Protein AF-A0A0C2FTX2-F1 (afdb_monomer_lite)

Organism: NCBI:txid51022

Foldseek 3Di:
DDDDDDDDDDDDPVVDDDDDPDDDPCPPPQNDDPDPDDDRDPNDPVNVQVVCCVPPNDRHDDDPDPPDDPPPQDDDNDHDDQDPDPVSVVVVCVVCVVCVVVVVPPPVVVVCVVCPVVCVVDPDPDVVVCVPPPDDDDDPPPPPDPPPPPPCVVVDDPVPDDDDD

Radius of gyration: 43.97 Å; chains: 1; bounding box: 115×65×105 Å

pLDDT: mean 72.41, std 11.54, range [50.03, 93.88]

Secondary structure (DSSP, 8-state):
----PPP-PPPPGGGS--------GGGSTTT---SSSS------HHHHHHHHHHHH--SS--PPPPPPPP-SS--TT------SSHHHHHHHHHHHHHHHHHHH---HHHHHHHHHHHHHHS--SHHHHHHHHPPPP-PPP--SS------TTSSS-GGGSPPP-

Structure (mmCIF, N/CA/C/O backbone):
data_AF-A0A0C2FTX2-F1
#
_entry.id   AF-A0A0C2FTX2-F1
#
loop_
_atom_site.group_PDB
_atom_site.id
_atom_site.type_symbol
_atom_site.label_atom_id
_atom_site.label_alt_id
_atom_site.label_comp_id
_atom_site.label_asym_id
_atom_site.label_entity_id
_atom_site.label_seq_id
_atom_site.pdbx_PDB_ins_code
_atom_site.Cartn_x
_atom_site.Cartn_y
_atom_site.Cartn_z
_atom_site.occupancy
_atom_site.B_iso_or_equiv
_atom_site.auth_seq_id
_atom_site.auth_comp_id
_atom_site.auth_asym_id
_atom_site.auth_atom_id
_atom_site.pdbx_PDB_model_num
ATOM 1 N N . MET A 1 1 ? 68.745 0.754 -70.224 1.00 50.03 1 MET A N 1
ATOM 2 C CA . MET A 1 1 ? 68.819 1.882 -69.270 1.00 50.03 1 MET A CA 1
ATOM 3 C C . MET A 1 1 ? 67.487 1.997 -68.537 1.00 50.03 1 MET A C 1
ATOM 5 O O . MET A 1 1 ? 66.600 2.694 -69.005 1.00 50.03 1 MET A O 1
ATOM 9 N N . THR A 1 2 ? 67.292 1.249 -67.450 1.00 55.41 2 THR A N 1
ATOM 10 C CA . THR A 1 2 ? 66.038 1.258 -66.674 1.00 55.41 2 THR A CA 1
ATOM 11 C C . THR A 1 2 ? 66.170 2.227 -65.504 1.00 55.41 2 THR A C 1
ATOM 13 O O . THR A 1 2 ? 67.017 2.043 -64.632 1.00 55.41 2 THR A O 1
ATOM 16 N N . CYS A 1 3 ? 65.364 3.284 -65.504 1.00 68.69 3 CYS A N 1
ATOM 17 C CA . CYS A 1 3 ? 65.342 4.303 -64.461 1.00 68.69 3 CYS A CA 1
ATOM 18 C C . CYS A 1 3 ? 64.741 3.742 -63.160 1.00 68.69 3 CYS A C 1
ATOM 20 O O . CYS A 1 3 ? 63.603 3.284 -63.124 1.00 68.69 3 CYS A O 1
ATOM 22 N N . ILE A 1 4 ? 65.521 3.787 -62.076 1.00 68.31 4 ILE A N 1
ATOM 23 C CA . ILE A 1 4 ? 65.073 3.436 -60.725 1.00 68.31 4 ILE A CA 1
ATOM 24 C C . ILE A 1 4 ? 64.258 4.614 -60.176 1.00 68.31 4 ILE A C 1
ATOM 26 O O . ILE A 1 4 ? 64.811 5.667 -59.858 1.00 68.31 4 ILE A O 1
ATOM 30 N N . SER A 1 5 ? 62.940 4.454 -60.054 1.00 75.94 5 SER A N 1
ATOM 31 C CA . SER A 1 5 ? 62.081 5.419 -59.359 1.00 75.94 5 SER A CA 1
ATOM 32 C C . SER A 1 5 ? 62.173 5.215 -57.845 1.00 75.94 5 SER A C 1
ATOM 34 O O . SER A 1 5 ? 61.957 4.106 -57.353 1.00 75.94 5 SER A O 1
ATOM 36 N N . LYS A 1 6 ? 62.467 6.278 -57.085 1.00 74.38 6 LYS A N 1
ATOM 37 C CA . LYS A 1 6 ? 62.471 6.226 -55.613 1.00 74.38 6 LYS A CA 1
ATOM 38 C C . LYS A 1 6 ? 61.053 5.930 -55.094 1.00 74.38 6 LYS A C 1
ATOM 40 O O . LYS A 1 6 ? 60.109 6.564 -55.566 1.00 74.38 6 LYS A O 1
ATOM 45 N N . PRO A 1 7 ? 60.879 5.022 -54.117 1.00 75.38 7 PRO A N 1
ATOM 46 C CA . PRO A 1 7 ? 59.563 4.751 -53.555 1.00 75.38 7 PRO A CA 1
ATOM 47 C C . PRO A 1 7 ? 59.071 5.969 -52.769 1.00 75.38 7 PRO A C 1
ATOM 49 O O . PRO A 1 7 ? 59.774 6.491 -51.900 1.00 75.38 7 PRO A O 1
ATOM 52 N N . ILE A 1 8 ? 57.851 6.413 -53.070 1.00 75.25 8 ILE A N 1
ATOM 53 C CA . ILE A 1 8 ? 57.178 7.489 -52.340 1.00 75.25 8 ILE A CA 1
ATOM 54 C C . ILE A 1 8 ? 56.926 6.992 -50.915 1.00 75.25 8 ILE A C 1
ATOM 56 O O . ILE A 1 8 ? 56.175 6.039 -50.694 1.00 75.25 8 ILE A O 1
ATOM 60 N N . ARG A 1 9 ? 57.585 7.610 -49.933 1.00 72.38 9 ARG A N 1
ATOM 61 C CA . ARG A 1 9 ? 57.367 7.297 -48.518 1.00 72.38 9 ARG A CA 1
ATOM 62 C C . ARG A 1 9 ? 56.062 7.942 -48.056 1.00 72.38 9 ARG A C 1
ATOM 64 O O . ARG A 1 9 ? 55.776 9.085 -48.396 1.00 72.38 9 ARG A O 1
ATOM 71 N N . ARG A 1 10 ? 55.264 7.206 -47.276 1.00 72.38 10 ARG A N 1
ATOM 72 C CA . ARG A 1 10 ? 54.069 7.755 -46.621 1.00 72.38 10 ARG A CA 1
ATOM 73 C C . ARG A 1 10 ? 54.495 8.747 -45.543 1.00 72.38 10 ARG A C 1
ATOM 75 O O . ARG A 1 10 ? 55.264 8.377 -44.659 1.00 72.38 10 ARG A O 1
ATOM 82 N N . ASN A 1 11 ? 53.952 9.959 -45.602 1.00 70.81 11 ASN A N 1
ATOM 83 C CA . ASN A 1 11 ? 54.17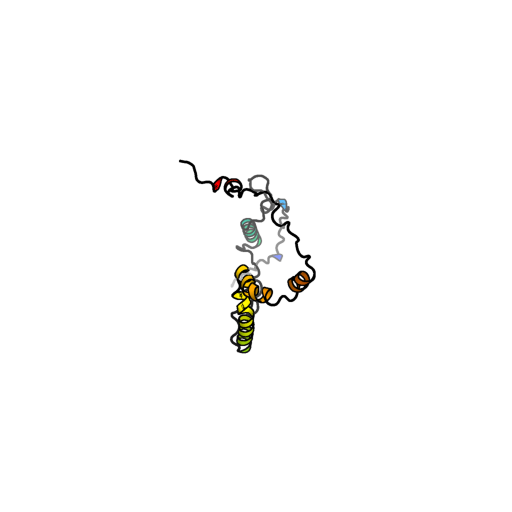2 10.995 -44.597 1.00 70.81 11 ASN A CA 1
ATOM 84 C C . ASN A 1 11 ? 53.714 10.495 -43.220 1.00 70.81 11 ASN A C 1
ATOM 86 O O . ASN A 1 11 ? 52.535 10.185 -43.031 1.00 70.81 11 ASN A O 1
ATOM 90 N N . ARG A 1 12 ? 54.642 10.398 -42.262 1.00 74.69 12 ARG A N 1
ATOM 91 C CA . ARG A 1 12 ? 54.330 10.045 -40.873 1.00 74.69 12 ARG A CA 1
ATOM 92 C C . ARG A 1 12 ? 53.976 11.315 -40.111 1.00 74.69 12 ARG A C 1
ATOM 94 O O . ARG A 1 12 ? 54.712 12.293 -40.154 1.00 74.69 12 ARG A O 1
ATOM 101 N N . ALA A 1 13 ? 52.850 11.299 -39.402 1.00 66.25 13 ALA A N 1
ATOM 102 C CA . ALA A 1 13 ? 52.339 12.476 -38.697 1.00 66.25 13 ALA A CA 1
ATOM 103 C C . ALA A 1 13 ? 53.315 13.039 -37.644 1.00 66.25 13 ALA A C 1
ATOM 105 O O . ALA A 1 13 ? 53.269 14.229 -37.365 1.00 66.25 13 ALA A O 1
ATOM 106 N N . SER A 1 14 ? 54.211 12.206 -37.107 1.00 70.06 14 SER A N 1
ATOM 107 C CA . SER A 1 14 ? 55.229 12.582 -36.119 1.00 70.06 14 SER A CA 1
ATOM 108 C C . SER A 1 14 ? 56.467 13.270 -36.704 1.00 70.06 14 SER A C 1
ATOM 110 O O . SER A 1 14 ? 57.273 13.793 -35.946 1.00 70.06 14 SER A O 1
ATOM 112 N N . GLU A 1 15 ? 56.670 13.221 -38.024 1.00 74.56 15 GLU A N 1
ATOM 113 C CA . GLU A 1 15 ? 57.864 13.785 -38.680 1.00 74.56 15 GLU A CA 1
ATOM 114 C C . GLU A 1 15 ? 57.708 15.279 -39.009 1.00 74.56 15 GLU A C 1
ATOM 116 O O . GLU A 1 15 ? 58.686 15.939 -39.349 1.00 74.56 15 GLU A O 1
ATOM 121 N N . PHE A 1 16 ? 56.498 15.830 -38.881 1.00 72.06 16 PHE A N 1
ATOM 122 C CA . PHE A 1 16 ? 56.223 17.246 -39.104 1.00 72.06 16 PHE A CA 1
ATOM 123 C C . PHE A 1 16 ? 55.966 17.937 -37.767 1.00 72.06 16 PHE A C 1
ATOM 125 O O . PHE A 1 16 ? 55.012 17.596 -37.068 1.00 72.06 16 PHE A O 1
ATOM 132 N N . VAL A 1 17 ? 56.784 18.937 -37.433 1.00 72.00 17 VAL A N 1
ATOM 133 C CA . VAL A 1 17 ? 56.488 19.860 -36.332 1.00 72.00 17 VAL A CA 1
ATOM 134 C C . VAL A 1 17 ? 55.305 20.715 -36.775 1.00 72.00 17 VAL A C 1
ATOM 136 O O . VAL A 1 17 ? 55.429 21.544 -37.674 1.00 72.00 17 VAL A O 1
ATOM 139 N N . ARG A 1 18 ? 54.131 20.454 -36.201 1.00 68.81 18 ARG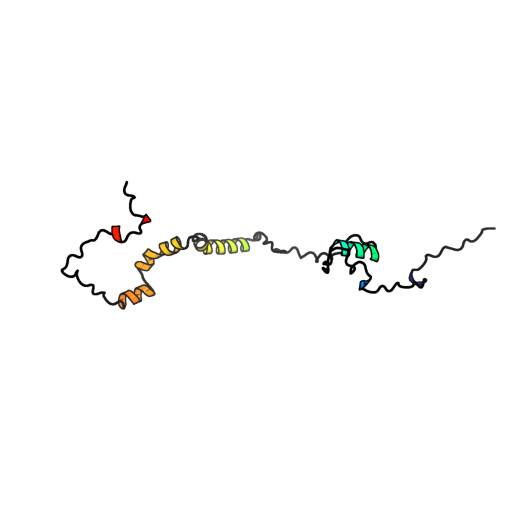 A N 1
ATOM 140 C CA . ARG A 1 18 ? 52.961 21.317 -36.362 1.00 68.81 18 ARG A CA 1
ATOM 141 C C . ARG A 1 18 ? 52.998 22.346 -35.246 1.00 68.81 18 ARG A C 1
ATOM 143 O O . ARG A 1 18 ? 53.147 21.970 -34.088 1.00 68.81 18 ARG A O 1
ATOM 150 N N . GLU A 1 19 ? 52.838 23.619 -35.583 1.00 74.50 19 GLU A N 1
ATOM 151 C CA . GLU A 1 19 ? 52.472 24.607 -34.573 1.00 74.50 19 GLU A CA 1
ATOM 152 C C . GLU A 1 19 ? 51.070 24.251 -34.076 1.00 74.50 19 GLU A C 1
ATOM 154 O O . GLU A 1 19 ? 50.086 24.308 -34.819 1.00 74.50 19 GLU A O 1
ATOM 159 N N . GLU A 1 20 ? 50.986 23.793 -32.829 1.00 69.94 20 GLU A N 1
ATOM 160 C CA . GLU A 1 20 ? 49.704 23.604 -32.172 1.00 69.94 20 GLU A CA 1
ATOM 161 C C . GLU A 1 20 ? 49.116 24.990 -31.923 1.00 69.94 20 GLU A C 1
ATOM 163 O O . GLU A 1 20 ? 49.660 25.795 -31.169 1.00 69.94 20 GLU A O 1
ATOM 168 N N . MET A 1 21 ? 48.010 25.300 -32.595 1.00 71.94 21 MET A N 1
ATOM 169 C CA . MET A 1 21 ? 47.273 26.526 -32.330 1.00 71.94 21 MET A CA 1
ATOM 170 C C . MET A 1 21 ? 46.630 26.410 -30.943 1.00 71.94 21 MET A C 1
ATOM 172 O O . MET A 1 21 ? 45.566 25.811 -30.785 1.00 71.94 21 MET A O 1
ATOM 176 N N . ILE A 1 22 ? 47.291 26.967 -29.928 1.00 70.50 22 ILE A N 1
ATOM 177 C CA . ILE A 1 22 ? 46.780 27.010 -28.557 1.00 70.50 22 ILE A CA 1
ATOM 178 C C . ILE A 1 22 ? 45.758 28.148 -28.472 1.00 70.50 22 ILE A C 1
ATOM 180 O O . ILE A 1 22 ? 46.096 29.305 -28.230 1.00 70.50 22 ILE A O 1
ATOM 184 N N . LEU A 1 23 ? 44.490 27.822 -28.716 1.00 72.75 23 LEU A N 1
ATOM 185 C CA . LEU A 1 23 ? 43.379 28.753 -28.526 1.00 72.75 23 LEU A CA 1
ATOM 186 C C . LEU A 1 23 ? 43.044 28.870 -27.035 1.00 72.75 23 LEU A C 1
ATOM 188 O O . LEU A 1 23 ? 43.000 27.866 -26.321 1.00 72.75 23 LEU A O 1
ATOM 192 N N . SER A 1 24 ? 42.766 30.090 -26.561 1.00 74.25 24 SER A N 1
ATOM 193 C CA . SER A 1 24 ? 42.274 30.273 -25.194 1.00 74.25 24 SER A CA 1
ATOM 194 C C . SER A 1 24 ? 40.900 29.599 -25.056 1.00 74.25 24 SER A C 1
ATOM 196 O O . SER A 1 24 ? 40.111 29.639 -26.008 1.00 74.25 24 SER A O 1
ATOM 198 N N . PRO A 1 25 ? 40.563 29.001 -23.899 1.00 67.31 25 PRO A N 1
ATOM 199 C CA . PRO A 1 25 ? 39.320 28.244 -23.746 1.00 67.31 25 PRO A CA 1
ATOM 200 C C . PRO A 1 25 ? 38.078 29.043 -24.163 1.00 67.31 25 PRO A C 1
ATOM 202 O O . PRO A 1 25 ? 37.211 28.514 -24.848 1.00 67.31 25 PRO A O 1
ATOM 205 N N . LEU A 1 26 ? 38.043 30.342 -23.848 1.00 62.78 26 LEU A N 1
ATOM 206 C CA . LEU A 1 26 ? 36.931 31.244 -24.160 1.00 62.78 26 LEU A CA 1
ATOM 207 C C . LEU A 1 26 ? 36.814 31.603 -25.656 1.00 62.78 26 LEU A C 1
ATOM 209 O O . LEU A 1 26 ? 35.759 32.039 -26.107 1.00 62.78 26 LEU A O 1
ATOM 213 N N . THR A 1 27 ? 37.880 31.425 -26.444 1.00 67.56 27 THR A N 1
ATOM 214 C CA . THR A 1 27 ? 37.845 31.672 -27.899 1.00 67.56 27 THR A CA 1
ATOM 215 C C . THR A 1 27 ? 37.287 30.501 -28.698 1.00 67.56 27 THR A C 1
ATOM 217 O O . THR A 1 27 ? 36.984 30.659 -29.880 1.00 67.56 27 THR A O 1
ATOM 220 N N . LEU A 1 28 ? 37.089 29.337 -28.073 1.00 71.06 28 LEU A N 1
ATOM 221 C CA . LEU A 1 28 ? 36.422 28.219 -28.725 1.00 71.06 28 LEU A CA 1
ATOM 222 C C . LEU A 1 28 ? 34.932 28.542 -28.888 1.00 71.06 28 LEU A C 1
ATOM 224 O O . LEU A 1 28 ? 34.254 28.905 -27.931 1.00 71.06 28 LEU A O 1
ATOM 228 N N . GLU A 1 29 ? 34.383 28.311 -30.081 1.00 66.25 29 GLU A N 1
ATOM 229 C CA . GLU A 1 29 ? 32.959 28.537 -30.397 1.00 66.25 29 GLU A CA 1
ATOM 230 C C . GLU A 1 29 ? 31.974 27.778 -29.480 1.00 66.25 29 GLU A C 1
ATOM 232 O O . GLU A 1 29 ? 30.771 28.041 -29.496 1.00 66.25 29 GLU A O 1
ATOM 237 N N . MET A 1 30 ? 32.461 26.805 -28.699 1.00 58.97 30 MET A N 1
ATOM 238 C CA . MET A 1 30 ? 31.677 26.132 -27.660 1.00 58.97 30 MET A CA 1
ATOM 239 C C . MET A 1 30 ? 31.285 27.080 -26.520 1.00 58.97 30 MET A C 1
ATOM 241 O O . MET A 1 30 ? 30.207 26.910 -25.955 1.00 58.97 30 MET A O 1
ATOM 245 N N . PHE A 1 31 ? 32.134 28.071 -26.231 1.00 61.97 31 PHE A N 1
ATOM 246 C CA . PHE A 1 31 ? 31.988 29.042 -25.143 1.00 61.97 31 PHE A CA 1
ATOM 247 C C . PHE A 1 31 ? 31.642 30.451 -25.642 1.00 61.97 31 PHE A C 1
ATOM 249 O O . PHE A 1 31 ? 31.369 31.335 -24.837 1.00 61.97 31 PHE A O 1
ATOM 256 N N . GLN A 1 32 ? 31.607 30.670 -26.962 1.00 67.38 32 GLN A N 1
ATOM 257 C CA . GLN A 1 32 ? 31.177 31.947 -27.524 1.00 67.38 32 GLN A CA 1
ATOM 258 C C . GLN A 1 32 ? 29.639 32.084 -27.486 1.00 67.38 32 GLN A C 1
ATOM 260 O O . GLN A 1 32 ? 28.923 31.193 -27.976 1.00 67.38 32 GLN A O 1
ATOM 265 N N . PRO A 1 33 ? 29.104 33.196 -26.949 1.00 62.66 33 PRO A N 1
ATOM 266 C CA . PRO A 1 33 ? 27.682 33.506 -27.011 1.00 62.66 33 PRO A CA 1
ATOM 267 C C . PRO A 1 33 ? 27.309 33.937 -28.436 1.00 62.66 33 PRO A C 1
ATOM 269 O O . PRO A 1 33 ? 27.896 34.859 -28.999 1.00 62.66 33 PRO A O 1
ATOM 272 N N . ARG A 1 34 ? 26.324 33.272 -29.053 1.00 57.84 34 ARG A N 1
ATOM 273 C CA . ARG A 1 34 ? 25.750 33.741 -30.322 1.00 57.84 34 ARG A CA 1
ATOM 274 C C . ARG A 1 34 ? 24.566 34.642 -30.028 1.00 57.84 34 ARG A C 1
ATOM 276 O O . ARG A 1 34 ? 23.487 34.105 -29.820 1.00 57.84 34 ARG A O 1
ATOM 283 N N . GLY A 1 35 ? 24.791 35.955 -30.049 1.00 57.06 35 GLY A N 1
ATOM 284 C CA . GLY A 1 35 ? 23.827 37.005 -30.424 1.00 57.06 35 GLY A CA 1
ATOM 285 C C . GLY A 1 35 ? 22.459 37.088 -29.730 1.00 57.06 35 GLY A C 1
ATOM 286 O O . GLY A 1 35 ? 21.733 38.030 -30.006 1.00 57.06 35 GLY A O 1
ATOM 287 N N . GLU A 1 36 ? 22.099 36.159 -28.851 1.00 58.97 36 GLU A N 1
ATOM 288 C CA . GLU A 1 36 ? 20.872 36.157 -28.062 1.00 58.97 36 GLU A CA 1
ATOM 289 C C . GLU A 1 36 ? 21.279 36.285 -26.598 1.00 58.97 36 GLU A C 1
ATOM 291 O O . GLU A 1 36 ? 21.880 35.375 -26.028 1.00 58.97 36 GLU A O 1
ATOM 296 N N . GLU A 1 37 ? 21.038 37.493 -26.098 1.00 52.84 37 GLU A N 1
ATOM 297 C CA . GLU A 1 37 ? 21.041 37.980 -24.719 1.00 52.84 37 GLU A CA 1
ATOM 298 C C . GLU A 1 37 ? 21.530 36.998 -23.642 1.00 52.84 37 GLU A C 1
ATOM 300 O O . GLU A 1 37 ? 20.797 36.146 -23.159 1.00 52.84 37 GLU A O 1
ATOM 305 N N . GLY A 1 38 ? 22.783 37.193 -23.219 1.00 53.56 38 GLY A N 1
ATOM 306 C CA . GLY A 1 38 ? 23.185 37.127 -21.807 1.00 53.56 38 GLY A CA 1
ATOM 307 C C . GLY A 1 38 ? 23.205 35.783 -21.076 1.00 53.56 38 GLY A C 1
ATOM 308 O O . GLY A 1 38 ? 23.806 35.724 -20.009 1.00 53.56 38 GLY A O 1
ATOM 309 N N . GLU A 1 39 ? 22.624 34.711 -21.605 1.00 53.28 39 GLU A N 1
ATOM 310 C CA . GLU A 1 39 ? 22.565 33.431 -20.895 1.00 53.28 39 GLU A CA 1
ATOM 311 C C . GLU A 1 39 ? 23.661 32.471 -21.376 1.00 53.28 39 GLU A C 1
ATOM 313 O O . GLU A 1 39 ? 23.831 32.224 -22.578 1.00 53.28 39 GLU A O 1
ATOM 318 N N . GLU A 1 40 ? 24.417 31.901 -20.429 1.00 53.78 40 GLU A N 1
ATOM 319 C CA . GLU A 1 40 ? 25.323 30.776 -20.669 1.00 53.78 40 GLU A CA 1
ATOM 320 C C . GLU A 1 40 ? 24.502 29.582 -21.171 1.00 53.78 40 GLU A C 1
ATOM 322 O O . GLU A 1 40 ? 24.037 28.742 -20.406 1.00 53.78 40 GLU A O 1
ATOM 327 N N . LYS A 1 41 ? 24.260 29.521 -22.486 1.00 60.09 41 LYS A N 1
ATOM 328 C CA . LYS A 1 41 ? 23.446 28.450 -23.059 1.00 60.09 41 LYS A CA 1
ATOM 329 C C . LYS A 1 41 ? 24.104 27.111 -22.759 1.00 60.09 41 LYS A C 1
ATOM 331 O O . LYS A 1 41 ? 25.287 26.918 -23.050 1.00 60.09 41 LYS A O 1
ATOM 336 N N . GLU A 1 42 ? 23.311 26.193 -22.225 1.00 58.97 42 GLU A N 1
ATOM 337 C CA . GLU A 1 42 ? 23.699 24.829 -21.892 1.00 58.97 42 GLU A CA 1
ATOM 338 C C . GLU A 1 42 ? 24.433 24.137 -23.057 1.00 58.97 42 GLU A C 1
ATOM 340 O O . GLU A 1 42 ? 24.335 24.517 -24.235 1.00 58.97 42 GLU A O 1
ATOM 345 N N . VAL A 1 43 ? 25.194 23.087 -22.746 1.00 62.88 43 VAL A N 1
ATOM 346 C CA . VAL A 1 43 ? 25.886 22.264 -23.746 1.00 62.88 43 VAL A CA 1
ATOM 347 C C . VAL A 1 43 ? 24.847 21.502 -24.580 1.00 62.88 43 VAL A C 1
ATOM 349 O O . VAL A 1 43 ? 24.512 20.350 -24.321 1.00 62.88 43 VAL A O 1
ATOM 352 N N . THR A 1 44 ? 24.308 22.163 -25.603 1.00 70.19 44 THR A N 1
ATOM 353 C CA . THR A 1 44 ? 23.304 21.578 -26.495 1.00 70.19 44 THR A CA 1
ATOM 354 C C . THR A 1 44 ? 23.901 20.441 -27.327 1.00 70.19 44 THR A C 1
ATOM 356 O O . THR A 1 44 ? 25.081 20.448 -27.699 1.00 70.19 44 THR A O 1
ATOM 359 N N . GLY A 1 45 ? 23.064 19.475 -27.722 1.00 72.69 45 GLY A N 1
ATOM 360 C CA . GLY A 1 45 ? 23.479 18.367 -28.595 1.00 72.69 45 GLY A CA 1
ATOM 361 C C . GLY A 1 45 ? 24.086 18.824 -29.933 1.00 72.69 45 GLY A C 1
ATOM 362 O O . GLY A 1 45 ? 24.944 18.141 -30.495 1.00 72.69 45 GLY A O 1
ATOM 363 N N . PHE A 1 46 ? 23.707 20.011 -30.422 1.00 71.44 46 PHE A N 1
ATOM 364 C CA . PHE A 1 46 ? 24.311 20.633 -31.601 1.00 71.44 46 PHE A CA 1
ATOM 365 C C . PHE A 1 46 ? 25.781 21.024 -31.374 1.00 71.44 46 PHE A C 1
ATOM 367 O O . PHE A 1 46 ? 26.624 20.722 -32.222 1.00 71.44 46 PHE A O 1
ATOM 374 N N . ARG A 1 47 ? 26.109 21.643 -30.228 1.00 72.56 47 ARG A N 1
ATOM 375 C CA . ARG A 1 47 ? 27.488 22.030 -29.875 1.00 72.56 47 ARG A CA 1
ATOM 376 C C . ARG A 1 47 ? 28.395 20.807 -29.758 1.00 72.56 47 ARG A C 1
ATOM 378 O O . ARG A 1 47 ? 29.459 20.784 -30.376 1.00 72.56 47 ARG A O 1
ATOM 385 N N . LEU A 1 48 ? 27.928 19.756 -29.079 1.00 72.50 48 LEU A N 1
ATOM 386 C CA . LEU A 1 48 ? 28.650 18.482 -28.968 1.00 72.50 48 LEU A CA 1
ATOM 387 C C . LEU A 1 48 ? 28.939 17.868 -30.344 1.00 72.50 48 LEU A C 1
ATOM 389 O O . LEU A 1 48 ? 30.055 17.429 -30.613 1.00 72.50 48 LEU A O 1
ATOM 393 N N . LYS A 1 49 ? 27.955 17.885 -31.250 1.00 74.06 49 LYS A N 1
ATOM 394 C CA . LYS A 1 49 ? 28.108 17.362 -32.613 1.00 74.06 49 LYS A CA 1
ATOM 395 C C . LYS A 1 49 ? 29.084 18.188 -33.458 1.00 74.06 49 LYS A C 1
ATOM 397 O O . LYS A 1 49 ? 29.848 17.610 -34.229 1.00 74.06 49 LYS A O 1
ATOM 402 N N . LYS A 1 50 ? 29.077 19.521 -33.327 1.00 71.75 50 LYS A N 1
ATOM 403 C CA . LYS A 1 50 ? 30.026 20.405 -34.028 1.00 71.75 50 LYS A CA 1
ATOM 404 C C . LYS A 1 50 ? 31.457 20.176 -33.534 1.00 71.75 50 LYS A C 1
ATOM 406 O O . LYS A 1 50 ? 32.358 20.043 -34.355 1.00 71.75 50 LYS A O 1
ATOM 411 N N . TYR A 1 51 ? 31.648 20.052 -32.221 1.00 74.00 51 TYR A N 1
ATOM 412 C CA . TYR A 1 51 ? 32.953 19.768 -31.625 1.00 74.00 51 TYR A CA 1
ATOM 413 C C . TYR A 1 51 ? 33.510 18.404 -32.054 1.00 74.00 51 TYR A C 1
ATOM 415 O O . TYR A 1 51 ? 34.638 18.330 -32.536 1.00 74.00 51 TYR A O 1
ATOM 423 N N . LEU A 1 52 ? 32.706 17.337 -31.978 1.00 74.75 52 LEU A N 1
ATOM 424 C CA . LEU A 1 52 ? 33.120 16.006 -32.444 1.00 74.75 52 LEU A CA 1
ATOM 425 C C . LEU A 1 52 ? 33.500 15.992 -33.928 1.00 74.75 52 LEU A C 1
ATOM 427 O O . LEU A 1 52 ? 34.419 15.272 -34.326 1.00 74.75 52 LEU A O 1
ATOM 431 N N . ARG A 1 53 ? 32.820 16.811 -34.739 1.00 76.75 53 ARG A N 1
ATOM 432 C CA . ARG A 1 53 ? 33.156 16.987 -36.150 1.00 76.75 53 ARG A CA 1
ATOM 433 C C . ARG A 1 53 ? 34.501 17.693 -36.328 1.00 76.75 53 ARG A C 1
ATOM 435 O O . ARG A 1 53 ? 35.296 17.239 -37.135 1.00 76.75 53 ARG A O 1
ATOM 442 N N . MET A 1 54 ? 34.770 18.761 -35.578 1.00 72.38 54 MET A N 1
ATOM 443 C CA . MET A 1 54 ? 36.046 19.482 -35.676 1.00 72.38 54 MET A CA 1
ATOM 444 C C . MET A 1 54 ? 37.234 18.652 -35.185 1.00 72.38 54 MET A C 1
ATOM 446 O O . MET A 1 54 ? 38.298 18.721 -35.790 1.00 72.38 54 MET A O 1
ATOM 450 N N . ARG A 1 55 ? 37.055 17.862 -34.119 1.00 73.12 55 ARG A N 1
ATOM 451 C CA . ARG A 1 55 ? 38.135 17.049 -33.551 1.00 73.12 55 ARG A CA 1
ATOM 452 C C . ARG A 1 55 ? 38.479 15.846 -34.432 1.00 73.12 55 ARG A C 1
ATOM 454 O O . ARG A 1 55 ? 39.618 15.711 -34.854 1.00 73.12 55 ARG A O 1
ATOM 461 N N . ASP A 1 56 ? 37.480 15.008 -34.730 1.00 75.94 56 ASP A N 1
ATOM 462 C CA . ASP A 1 56 ? 37.687 13.684 -35.343 1.00 75.94 56 ASP A CA 1
ATOM 463 C C . ASP A 1 56 ? 36.764 13.409 -36.548 1.00 75.94 56 ASP A C 1
ATOM 465 O O . ASP A 1 56 ? 36.624 12.261 -36.972 1.00 75.94 56 ASP A O 1
ATOM 469 N N . ASN A 1 57 ? 36.060 14.417 -37.083 1.00 73.56 57 ASN A N 1
ATOM 470 C CA . ASN A 1 57 ? 35.004 14.249 -38.099 1.00 73.56 57 ASN A CA 1
ATOM 471 C C . ASN A 1 57 ? 33.881 13.265 -37.702 1.00 73.56 57 ASN A C 1
ATOM 473 O O . ASN A 1 57 ? 33.128 12.774 -38.548 1.00 73.56 57 ASN A O 1
ATOM 477 N N . GLN A 1 58 ? 33.703 13.007 -36.404 1.00 73.19 58 GLN A N 1
ATOM 478 C CA . GLN A 1 58 ? 32.669 12.101 -35.913 1.00 73.19 58 GLN A CA 1
ATOM 479 C C . GLN A 1 58 ? 31.290 12.768 -35.942 1.00 73.19 58 GLN A C 1
ATOM 481 O O . GLN A 1 58 ? 31.107 13.906 -35.514 1.00 73.19 58 GLN A O 1
ATOM 486 N N . GLN A 1 59 ? 30.279 12.044 -36.433 1.00 68.88 59 GLN A N 1
ATOM 487 C CA . GLN A 1 59 ? 28.916 12.577 -36.545 1.00 68.88 59 GLN A CA 1
ATOM 488 C C . GLN A 1 59 ? 28.067 12.395 -35.280 1.00 68.88 59 GLN A C 1
ATOM 490 O O . GLN A 1 59 ? 27.063 13.096 -35.127 1.00 68.88 59 GLN A O 1
ATOM 495 N N . ARG A 1 60 ? 28.409 11.440 -34.405 1.00 67.62 60 ARG A N 1
ATOM 496 C CA . ARG A 1 60 ? 27.655 11.128 -33.181 1.00 67.62 60 ARG A CA 1
ATOM 497 C C . ARG A 1 60 ? 28.619 10.732 -32.057 1.00 67.62 60 ARG A C 1
ATOM 499 O O . ARG A 1 60 ? 29.581 10.020 -32.344 1.00 67.62 60 ARG A O 1
ATOM 506 N N . PRO A 1 61 ? 28.358 11.146 -30.805 1.00 70.44 61 PRO A N 1
ATOM 507 C CA . PRO A 1 61 ? 29.128 10.675 -29.663 1.00 70.44 61 PRO A CA 1
ATOM 508 C C . PRO A 1 61 ? 28.954 9.170 -29.494 1.00 70.44 61 PRO A C 1
ATOM 510 O O . PRO A 1 61 ? 27.840 8.647 -29.564 1.00 70.44 61 PRO A O 1
ATOM 513 N N . GLN A 1 62 ? 30.065 8.469 -29.290 1.00 71.62 62 GLN A N 1
ATOM 514 C CA . GLN A 1 62 ? 30.038 7.049 -28.975 1.00 71.62 62 GLN A CA 1
ATOM 515 C C . GLN A 1 62 ? 29.623 6.887 -27.513 1.00 71.62 62 GLN A C 1
ATOM 517 O O . GLN A 1 62 ? 30.447 6.967 -26.606 1.00 71.62 62 GLN A O 1
ATOM 522 N N . PHE A 1 63 ? 28.329 6.685 -27.273 1.00 68.75 63 PHE A N 1
ATOM 523 C CA . PHE A 1 63 ? 27.867 6.261 -25.958 1.00 68.75 63 PHE A CA 1
ATOM 524 C C . PHE A 1 63 ? 28.207 4.776 -25.804 1.00 68.75 63 PHE A C 1
ATOM 526 O O . PHE A 1 63 ? 27.773 3.958 -26.622 1.00 68.75 63 PHE A O 1
ATOM 533 N N . ARG A 1 64 ? 29.002 4.405 -24.791 1.00 71.00 64 ARG A N 1
ATOM 534 C CA . ARG A 1 64 ? 29.181 2.985 -24.460 1.00 71.00 64 ARG A CA 1
ATOM 535 C C . ARG A 1 64 ? 27.809 2.439 -24.086 1.00 71.00 64 ARG A C 1
ATOM 537 O O . ARG A 1 64 ? 27.190 2.933 -23.145 1.00 71.00 64 ARG A O 1
ATOM 544 N N . L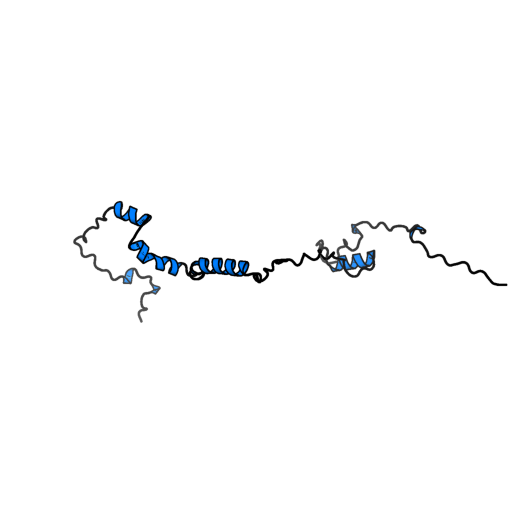YS A 1 65 ? 27.324 1.444 -24.828 1.00 68.69 65 LYS A N 1
ATOM 545 C CA . LYS A 1 65 ? 26.157 0.684 -24.381 1.00 68.69 65 LYS A CA 1
ATOM 546 C C . LYS A 1 65 ? 26.549 0.022 -23.053 1.00 68.69 65 LYS A C 1
ATOM 548 O O . LYS A 1 65 ? 27.635 -0.565 -23.004 1.00 68.69 65 LYS A O 1
ATOM 553 N N . PRO A 1 66 ? 25.744 0.151 -21.983 1.00 69.62 66 PRO A N 1
ATOM 554 C CA . PRO A 1 66 ? 25.940 -0.657 -20.787 1.00 69.62 66 PRO A CA 1
ATOM 555 C C . PRO A 1 66 ? 26.030 -2.125 -21.205 1.00 69.62 66 PRO A C 1
ATOM 557 O O . PRO A 1 66 ? 25.371 -2.515 -22.169 1.00 69.62 66 PRO A O 1
ATOM 560 N N . ALA A 1 67 ? 26.87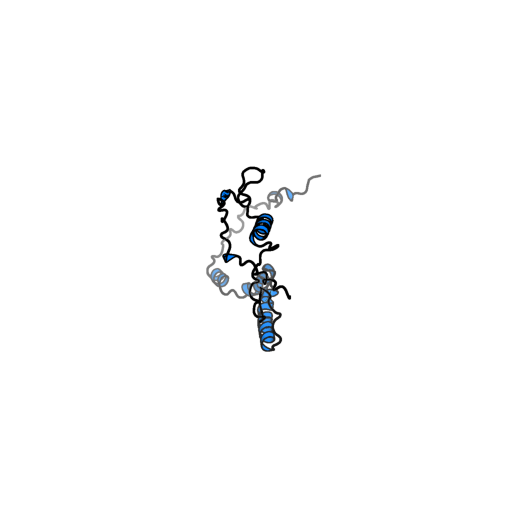0 -2.911 -20.530 1.00 71.06 67 ALA A N 1
ATOM 561 C CA . ALA A 1 67 ? 26.966 -4.340 -20.810 1.00 71.06 67 ALA A CA 1
ATOM 562 C C . ALA A 1 67 ? 25.566 -4.975 -20.775 1.00 71.06 67 ALA A C 1
ATOM 564 O O . ALA A 1 67 ? 24.754 -4.614 -19.918 1.00 71.06 67 ALA A O 1
ATOM 565 N N . ASP A 1 68 ? 25.291 -5.895 -21.704 1.00 68.25 68 ASP A N 1
ATOM 566 C CA . ASP A 1 68 ? 24.021 -6.615 -21.717 1.00 68.25 68 ASP A CA 1
ATOM 567 C C . ASP A 1 68 ? 23.864 -7.339 -20.377 1.00 68.25 68 ASP A C 1
ATOM 569 O O . ASP A 1 68 ? 24.697 -8.158 -19.981 1.00 68.25 68 ASP A O 1
ATOM 573 N N . VAL A 1 69 ? 22.813 -6.980 -19.641 1.00 65.25 69 VAL A N 1
ATOM 574 C CA . VAL A 1 69 ? 22.479 -7.633 -18.375 1.00 65.25 69 VAL A CA 1
ATOM 575 C C . VAL A 1 69 ? 22.250 -9.128 -18.626 1.00 65.25 69 VAL A C 1
ATOM 577 O O . VAL A 1 69 ? 21.645 -9.483 -19.644 1.00 65.25 69 VAL A O 1
ATOM 580 N N . PRO A 1 70 ? 22.705 -10.023 -17.727 1.00 61.41 70 PRO A N 1
ATOM 581 C CA . PRO A 1 70 ? 22.460 -11.447 -17.889 1.00 61.41 70 PRO A CA 1
ATOM 582 C C . PRO A 1 70 ? 20.950 -11.681 -17.977 1.00 61.41 70 PRO A C 1
ATOM 584 O O . PRO A 1 70 ? 20.183 -11.209 -17.136 1.00 61.41 70 PRO A O 1
ATOM 587 N N . ILE A 1 71 ? 20.522 -12.403 -19.013 1.00 56.19 71 ILE A N 1
ATOM 588 C CA . ILE A 1 71 ? 19.126 -12.786 -19.246 1.00 56.19 71 ILE A CA 1
ATOM 589 C C . ILE A 1 71 ? 18.767 -13.868 -18.215 1.00 56.19 71 ILE A C 1
ATOM 591 O O . ILE A 1 71 ? 18.701 -15.056 -18.509 1.00 56.19 71 ILE A O 1
ATOM 595 N N . GLY A 1 72 ? 18.606 -13.465 -16.958 1.00 59.28 72 GLY A N 1
ATOM 596 C CA . GLY A 1 72 ? 18.203 -14.314 -15.848 1.00 59.28 72 GLY A CA 1
ATOM 597 C C . GLY A 1 72 ? 16.991 -13.706 -15.160 1.00 59.28 72 GLY A C 1
ATOM 598 O O . GLY A 1 72 ? 17.115 -12.627 -14.602 1.00 59.28 72 GLY A O 1
ATOM 599 N N . ARG A 1 73 ? 15.844 -14.402 -15.259 1.00 56.78 73 ARG A N 1
ATOM 600 C CA . ARG A 1 73 ? 14.530 -14.321 -14.559 1.00 56.78 73 ARG A CA 1
ATOM 601 C C . ARG A 1 73 ? 13.943 -12.998 -14.023 1.00 56.78 73 ARG A C 1
ATOM 603 O O . ARG A 1 73 ? 12.807 -13.026 -13.567 1.00 56.78 73 ARG A O 1
ATOM 610 N N . SER A 1 74 ? 14.611 -11.860 -14.116 1.00 58.00 74 SER A N 1
ATOM 611 C CA . SER A 1 74 ? 14.089 -10.517 -13.865 1.00 58.00 74 SER A CA 1
ATOM 612 C C . SER A 1 74 ? 15.236 -9.534 -14.088 1.00 58.00 74 SER A C 1
ATOM 614 O O . SER A 1 74 ? 16.090 -9.364 -13.220 1.00 58.00 74 SER A O 1
ATOM 616 N N . ALA A 1 75 ? 15.258 -8.873 -15.241 1.00 53.19 75 ALA A N 1
ATOM 617 C CA . ALA A 1 75 ? 16.170 -7.766 -15.501 1.00 53.19 75 ALA A CA 1
ATOM 618 C C . ALA A 1 75 ? 15.375 -6.559 -16.018 1.00 53.19 75 ALA A C 1
ATOM 620 O O . ALA A 1 75 ? 14.408 -6.716 -16.767 1.00 53.19 75 ALA A O 1
ATOM 621 N N . ASN A 1 76 ? 15.792 -5.355 -15.618 1.00 52.91 76 ASN A N 1
ATOM 622 C CA . ASN A 1 76 ? 15.229 -4.060 -16.035 1.00 52.91 76 ASN A CA 1
ATOM 623 C C . ASN A 1 76 ? 13.790 -3.770 -15.554 1.00 52.91 76 ASN A C 1
ATOM 625 O O . ASN A 1 76 ? 12.993 -3.206 -16.300 1.00 52.91 76 ASN A O 1
ATOM 629 N N . GLY A 1 77 ? 13.439 -4.164 -14.323 1.00 59.12 77 GLY A N 1
ATOM 630 C CA . GLY A 1 77 ? 12.119 -3.872 -13.734 1.00 59.12 77 GLY A CA 1
ATOM 631 C C . GLY A 1 77 ? 10.970 -4.710 -14.304 1.00 59.12 77 GLY A C 1
ATOM 632 O O . GLY A 1 77 ? 9.804 -4.432 -14.037 1.00 59.12 77 GLY A O 1
ATOM 633 N N . ARG A 1 78 ? 11.288 -5.746 -15.088 1.00 58.38 78 ARG A N 1
ATOM 634 C CA . ARG A 1 78 ? 10.312 -6.684 -15.642 1.00 58.38 78 ARG A CA 1
ATOM 635 C C . ARG A 1 78 ? 10.237 -7.923 -14.764 1.00 58.38 78 ARG A C 1
ATOM 637 O O . ARG A 1 78 ? 11.177 -8.715 -14.719 1.00 58.38 78 ARG A O 1
ATOM 644 N N . VAL A 1 79 ? 9.097 -8.097 -14.106 1.00 57.97 79 VAL A N 1
ATOM 645 C CA . VAL A 1 79 ? 8.748 -9.344 -13.426 1.00 57.97 79 VAL A CA 1
ATOM 646 C C . VAL A 1 79 ? 8.460 -10.389 -14.504 1.00 57.97 79 VAL A C 1
ATOM 648 O O . VAL A 1 79 ? 7.536 -10.227 -15.300 1.00 57.97 79 VAL A O 1
ATOM 651 N N . VAL A 1 80 ? 9.271 -11.446 -14.579 1.00 61.44 80 VAL A N 1
ATOM 652 C CA . VAL A 1 80 ? 8.972 -12.593 -15.448 1.00 61.44 80 VAL A CA 1
ATOM 653 C C . VAL A 1 80 ? 7.754 -13.311 -14.871 1.00 61.44 80 VAL A C 1
ATOM 655 O O . VAL A 1 80 ? 7.683 -13.511 -13.657 1.00 61.44 80 VAL A O 1
ATOM 658 N N . ALA A 1 81 ? 6.796 -13.686 -15.728 1.00 60.94 81 ALA A N 1
ATOM 659 C CA . ALA A 1 81 ? 5.655 -14.501 -15.321 1.00 60.94 81 ALA A CA 1
ATOM 660 C C . ALA A 1 81 ? 6.165 -15.702 -14.512 1.00 60.94 81 ALA A C 1
ATOM 662 O O . ALA A 1 81 ? 7.111 -16.377 -14.926 1.00 60.94 81 ALA A O 1
ATOM 663 N N . SER A 1 82 ? 5.601 -15.889 -13.318 1.00 57.56 82 SER A N 1
ATOM 664 C CA . SER A 1 82 ? 6.057 -16.888 -12.353 1.00 57.56 82 SER A CA 1
ATOM 665 C C . SER A 1 82 ? 6.332 -18.234 -13.018 1.00 57.56 82 SER A C 1
ATOM 667 O O . SER A 1 82 ? 5.558 -18.719 -13.841 1.00 57.56 82 SER A O 1
ATOM 669 N N . GLY A 1 83 ? 7.505 -18.781 -12.702 1.00 64.88 83 GLY A N 1
ATOM 670 C CA . GLY A 1 83 ? 8.137 -19.840 -13.474 1.00 64.88 83 GLY A CA 1
ATOM 671 C C . GLY A 1 83 ? 7.325 -21.128 -13.575 1.00 64.88 83 GLY A C 1
ATOM 672 O O . GLY A 1 83 ? 6.581 -21.494 -12.672 1.00 64.88 83 GLY A O 1
ATOM 673 N N . GLY A 1 84 ? 7.559 -21.870 -14.657 1.00 69.12 84 GLY A N 1
ATOM 674 C CA . GLY A 1 84 ? 6.911 -23.148 -14.966 1.00 69.12 84 GLY A CA 1
ATOM 675 C C . GLY A 1 84 ? 7.293 -24.340 -14.075 1.00 69.12 84 GLY A C 1
ATOM 676 O O . GLY A 1 84 ? 7.269 -25.465 -14.554 1.00 69.12 84 GLY A O 1
ATOM 677 N N . SER A 1 85 ? 7.681 -24.119 -12.812 1.00 80.56 85 SER A N 1
ATOM 678 C CA . SER A 1 85 ? 7.876 -25.194 -11.829 1.00 80.56 85 SER A CA 1
ATOM 679 C C . SER A 1 85 ? 6.644 -25.332 -10.935 1.00 80.56 85 SER A C 1
ATOM 681 O O . SER A 1 85 ? 6.040 -24.339 -10.528 1.00 80.56 85 SER A O 1
ATOM 683 N N . LEU A 1 86 ? 6.306 -26.569 -10.567 1.00 79.75 86 LEU A N 1
ATOM 684 C CA . LEU A 1 86 ? 5.216 -26.865 -9.636 1.00 79.75 86 LEU A CA 1
ATOM 685 C C . LEU A 1 86 ? 5.390 -26.126 -8.300 1.00 79.75 86 LEU A C 1
ATOM 687 O O . LEU A 1 86 ? 4.416 -25.658 -7.720 1.00 79.75 86 LEU A O 1
ATOM 691 N N . HIS A 1 87 ? 6.630 -25.965 -7.832 1.00 79.88 87 HIS A N 1
ATOM 692 C CA . HIS A 1 87 ? 6.905 -25.290 -6.566 1.00 79.88 87 HIS A CA 1
ATOM 693 C C . HIS A 1 87 ? 6.524 -23.801 -6.600 1.00 79.88 87 HIS A C 1
ATOM 695 O O . HIS A 1 87 ? 5.922 -23.299 -5.652 1.00 79.88 87 HIS A O 1
ATOM 701 N N . SER A 1 88 ? 6.803 -23.101 -7.708 1.00 81.06 88 SER A N 1
ATOM 702 C CA . SER A 1 88 ? 6.393 -21.701 -7.871 1.00 81.06 88 SER A CA 1
ATOM 703 C C . SER A 1 88 ? 4.879 -21.560 -8.024 1.00 81.06 88 SER A C 1
ATOM 705 O O . SER A 1 88 ? 4.312 -20.627 -7.462 1.00 81.06 88 SER A O 1
ATOM 707 N N . TYR A 1 89 ? 4.211 -22.507 -8.692 1.00 82.50 89 TYR A N 1
ATOM 708 C CA . TYR A 1 89 ? 2.746 -22.538 -8.769 1.00 82.50 89 TYR A CA 1
ATOM 709 C C . TYR A 1 89 ? 2.098 -22.733 -7.388 1.00 82.50 89 TYR A C 1
ATOM 711 O O . TYR A 1 89 ? 1.213 -21.972 -7.001 1.00 82.50 89 TYR A O 1
ATOM 719 N N . VAL A 1 90 ? 2.581 -23.700 -6.600 1.00 86.38 90 VAL A N 1
ATOM 720 C CA . VAL A 1 90 ? 2.065 -23.967 -5.247 1.00 86.38 90 VAL A CA 1
ATOM 721 C C . VAL A 1 90 ? 2.292 -22.771 -4.320 1.00 86.38 90 VAL A C 1
ATOM 723 O O . VAL A 1 90 ? 1.376 -22.378 -3.603 1.00 86.38 90 VAL A O 1
ATOM 726 N N . ALA A 1 91 ? 3.467 -22.137 -4.365 1.00 83.75 91 ALA A N 1
ATOM 727 C CA . ALA A 1 91 ? 3.745 -20.944 -3.566 1.00 83.75 91 ALA A CA 1
ATOM 728 C C . ALA A 1 91 ? 2.802 -19.772 -3.906 1.00 83.75 91 ALA A C 1
ATOM 730 O O . ALA A 1 91 ? 2.280 -19.117 -3.001 1.00 83.75 91 ALA A O 1
ATOM 731 N N . GLN A 1 92 ? 2.526 -19.538 -5.194 1.00 80.81 92 GLN A N 1
ATOM 732 C CA . GLN A 1 92 ? 1.560 -18.522 -5.623 1.00 80.81 92 GLN A CA 1
ATOM 733 C C . GLN A 1 92 ? 0.137 -18.845 -5.183 1.00 80.81 92 GLN A C 1
ATOM 735 O O . GLN A 1 92 ? -0.572 -17.958 -4.707 1.00 80.81 92 GLN A O 1
ATOM 740 N N . GLN A 1 93 ? -0.281 -20.103 -5.309 1.00 83.06 93 GLN A N 1
ATOM 741 C CA . GLN A 1 93 ? -1.620 -20.516 -4.910 1.00 83.06 93 GLN A CA 1
ATOM 742 C C . GLN A 1 93 ? -1.807 -20.383 -3.396 1.00 83.06 93 GLN A C 1
ATOM 744 O O . GLN A 1 93 ? -2.818 -19.865 -2.942 1.00 83.06 93 GLN A O 1
ATOM 749 N N . ILE A 1 94 ? -0.807 -20.755 -2.593 1.00 84.94 94 ILE A N 1
ATOM 750 C CA . ILE A 1 94 ? -0.858 -20.576 -1.136 1.00 84.94 94 ILE A CA 1
ATOM 751 C C . ILE A 1 94 ? -0.938 -19.086 -0.768 1.00 84.94 94 ILE A C 1
ATOM 753 O O . ILE A 1 94 ? -1.709 -18.720 0.119 1.00 84.94 94 ILE A O 1
ATOM 757 N N . GLY A 1 95 ? -0.174 -18.223 -1.445 1.00 80.31 95 GLY A N 1
ATOM 758 C CA . GLY A 1 95 ? -0.209 -16.778 -1.208 1.00 80.31 95 GLY A CA 1
ATOM 759 C C . GLY A 1 95 ? -1.544 -16.136 -1.598 1.00 80.31 95 GLY A C 1
ATOM 760 O O . GLY A 1 95 ? -2.124 -15.387 -0.818 1.00 80.31 95 GLY A O 1
ATOM 761 N N . THR A 1 96 ? -2.067 -16.464 -2.779 1.00 77.25 96 THR A N 1
ATOM 762 C CA . THR A 1 96 ? -3.345 -15.928 -3.278 1.00 77.25 96 THR A CA 1
ATOM 763 C C . THR A 1 96 ? -4.540 -16.441 -2.483 1.00 77.25 96 THR A C 1
ATOM 765 O O . THR A 1 96 ? -5.420 -15.653 -2.162 1.00 77.25 96 THR A O 1
ATOM 768 N N . MET A 1 97 ? -4.557 -17.717 -2.086 1.00 76.94 97 MET A N 1
ATOM 769 C CA . MET A 1 97 ? -5.640 -18.290 -1.277 1.00 76.94 97 MET A CA 1
ATOM 770 C C . MET A 1 97 ? -5.722 -17.646 0.110 1.00 76.94 97 MET A C 1
ATOM 772 O O . MET A 1 97 ? -6.819 -17.366 0.584 1.00 76.94 97 MET A O 1
ATOM 776 N N . LYS A 1 98 ? -4.578 -17.363 0.749 1.00 70.06 98 LYS A N 1
ATOM 777 C CA . LYS A 1 98 ? -4.536 -16.681 2.055 1.00 70.06 98 LYS A CA 1
ATOM 778 C C . LYS A 1 98 ? -4.918 -15.208 1.964 1.00 70.06 98 LYS A C 1
ATOM 780 O O . LYS A 1 98 ? -5.566 -14.690 2.864 1.00 70.06 98 LYS A O 1
ATOM 785 N N . ASN A 1 99 ? -4.536 -14.551 0.875 1.00 70.88 99 ASN A N 1
ATOM 786 C CA . ASN A 1 99 ? -4.833 -13.140 0.665 1.00 70.88 99 ASN A CA 1
ATOM 787 C C . ASN A 1 99 ? -6.199 -12.913 0.017 1.00 70.88 99 ASN A C 1
ATOM 789 O O . ASN A 1 99 ? -6.589 -11.766 -0.143 1.00 70.88 99 ASN A O 1
ATOM 793 N N . LYS A 1 100 ? -6.933 -13.967 -0.356 1.00 72.38 100 LYS A N 1
ATOM 794 C CA . LYS A 1 100 ? -8.202 -13.845 -1.077 1.00 72.38 100 LYS A CA 1
ATOM 795 C C . LYS A 1 100 ? -9.209 -12.990 -0.309 1.00 72.38 100 LYS A C 1
ATOM 797 O O . LYS A 1 100 ? -9.746 -12.054 -0.877 1.00 72.38 100 LYS A O 1
ATOM 802 N N . THR A 1 101 ? -9.359 -13.228 0.991 1.00 67.06 101 THR A N 1
ATOM 803 C CA . THR A 1 101 ? -10.233 -12.425 1.860 1.00 67.06 101 THR A CA 1
ATOM 804 C C . THR A 1 101 ? -9.753 -10.976 1.976 1.00 67.06 101 THR A C 1
ATOM 806 O O . THR A 1 101 ? -10.552 -10.057 1.899 1.00 67.06 101 THR A O 1
ATOM 809 N N . PHE A 1 102 ? -8.437 -10.756 2.070 1.00 64.88 102 PHE A N 1
ATOM 810 C CA . PHE A 1 102 ? -7.833 -9.416 2.101 1.00 64.88 102 PHE A CA 1
ATOM 811 C C . PHE A 1 102 ? -7.964 -8.648 0.777 1.00 64.88 102 PHE A C 1
ATOM 813 O O . PHE A 1 102 ? -7.969 -7.423 0.784 1.00 64.88 102 PHE A O 1
ATOM 820 N N . MET A 1 103 ? -8.019 -9.355 -0.352 1.00 65.00 103 MET A N 1
ATOM 821 C CA . MET A 1 103 ? -8.164 -8.774 -1.690 1.00 65.00 103 MET A CA 1
ATOM 822 C C . MET A 1 103 ? -9.635 -8.565 -2.070 1.00 65.00 103 MET A C 1
ATOM 824 O O . MET A 1 103 ? -9.924 -7.692 -2.879 1.00 65.00 103 MET A O 1
ATOM 828 N N . GLU A 1 104 ? -10.548 -9.367 -1.513 1.00 71.06 104 GLU A N 1
ATOM 829 C CA . GLU A 1 104 ? -12.003 -9.216 -1.649 1.00 71.06 104 GLU A CA 1
ATOM 830 C C . GLU A 1 104 ? -12.522 -8.026 -0.828 1.00 71.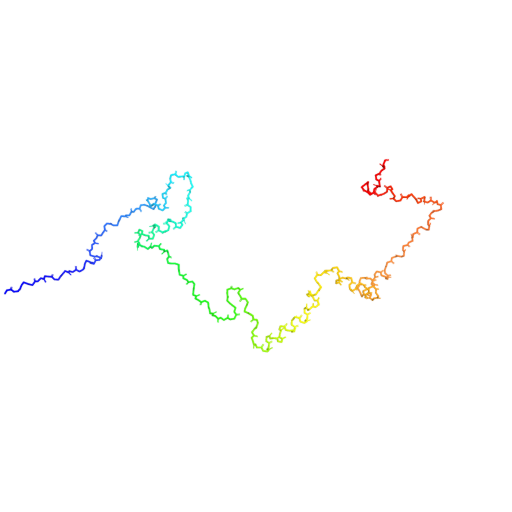06 104 GLU A C 1
ATOM 832 O O . GLU A 1 104 ? -13.383 -7.283 -1.298 1.00 71.06 104 GLU A O 1
ATOM 837 N N . ASP A 1 105 ? -11.960 -7.802 0.361 1.00 69.75 105 ASP A N 1
ATOM 838 C CA . ASP A 1 105 ? -12.343 -6.712 1.260 1.00 69.75 105 ASP A CA 1
ATOM 839 C C . ASP A 1 105 ? -11.702 -5.368 0.836 1.00 69.75 105 ASP A C 1
ATOM 841 O O . ASP A 1 105 ? -10.958 -4.741 1.592 1.00 69.75 105 ASP A O 1
ATOM 845 N N . THR A 1 106 ? -11.980 -4.895 -0.384 1.00 74.69 106 THR A N 1
ATOM 846 C CA . THR A 1 106 ? -11.560 -3.551 -0.838 1.00 74.69 106 THR A CA 1
ATOM 847 C C . THR A 1 106 ? -12.348 -2.440 -0.144 1.00 74.69 106 THR A C 1
ATOM 849 O O . THR A 1 106 ? -11.822 -1.356 0.117 1.00 74.69 106 THR A O 1
ATOM 852 N N . ASP A 1 107 ? -13.607 -2.720 0.195 1.00 82.62 107 ASP A N 1
ATOM 853 C CA . ASP A 1 107 ? -14.508 -1.774 0.840 1.00 82.62 107 ASP A CA 1
ATOM 854 C C . ASP A 1 107 ? -14.410 -1.899 2.362 1.00 82.62 107 ASP A C 1
ATOM 856 O O . ASP A 1 107 ? -15.115 -2.694 2.988 1.00 82.62 107 ASP A O 1
ATOM 860 N N . VAL A 1 108 ? -13.581 -1.047 2.973 1.00 84.81 108 VAL A N 1
ATOM 861 C CA . VAL A 1 108 ? -13.325 -0.996 4.430 1.00 84.81 108 VAL A CA 1
ATOM 862 C C . VAL A 1 108 ? -14.614 -0.976 5.265 1.00 84.81 108 VAL A C 1
ATOM 864 O O . VAL A 1 108 ? -14.680 -1.546 6.350 1.00 84.81 108 VAL A O 1
ATOM 867 N N . ARG A 1 109 ? -15.680 -0.340 4.763 1.00 88.56 109 ARG A N 1
ATOM 868 C CA . ARG A 1 109 ? -16.977 -0.311 5.454 1.00 88.56 109 ARG A CA 1
ATOM 869 C C . ARG A 1 109 ? -17.584 -1.708 5.584 1.00 88.56 109 ARG A C 1
ATOM 871 O O . ARG A 1 109 ? -18.113 -2.047 6.638 1.00 88.56 109 ARG A O 1
ATOM 878 N N . THR A 1 110 ? -17.542 -2.496 4.516 1.00 87.94 110 THR A N 1
ATOM 879 C CA . THR A 1 110 ? -18.182 -3.818 4.471 1.00 87.94 110 THR A CA 1
ATOM 880 C C . THR A 1 110 ? -17.464 -4.815 5.374 1.00 87.94 110 THR A C 1
ATOM 882 O O . THR A 1 110 ? -18.126 -5.567 6.088 1.00 87.94 110 THR A O 1
ATOM 885 N N . SER A 1 111 ? -16.132 -4.745 5.442 1.00 85.69 111 SER A N 1
ATOM 886 C CA . SER A 1 111 ? -15.327 -5.606 6.311 1.00 85.69 111 SER A CA 1
ATOM 887 C C . SER A 1 111 ? -15.549 -5.309 7.794 1.00 85.69 111 SER A C 1
ATOM 889 O O . SER A 1 111 ? -15.707 -6.236 8.588 1.00 85.69 111 SER A O 1
ATOM 891 N N . ILE A 1 112 ? -15.665 -4.031 8.175 1.00 86.88 112 ILE A N 1
ATOM 892 C CA . ILE A 1 112 ? -16.023 -3.647 9.549 1.00 86.88 112 ILE A CA 1
ATOM 893 C C . ILE A 1 112 ? -17.437 -4.139 9.897 1.00 86.88 112 ILE A C 1
ATOM 895 O O . ILE A 1 112 ? -17.644 -4.717 10.964 1.00 86.88 112 ILE A O 1
ATOM 899 N N . LEU A 1 113 ? -18.413 -3.950 9.000 1.00 91.06 113 LEU A N 1
ATOM 900 C CA . LEU A 1 113 ? -19.801 -4.359 9.247 1.00 91.06 113 LEU A CA 1
ATOM 901 C C . LEU A 1 113 ? -19.971 -5.880 9.341 1.00 91.06 113 LEU A C 1
ATOM 903 O O . LEU A 1 113 ? -20.757 -6.344 10.162 1.00 91.06 113 LEU A O 1
ATOM 907 N N . ARG A 1 114 ? -19.206 -6.658 8.567 1.00 89.56 114 ARG A N 1
ATOM 908 C CA . ARG A 1 114 ? -19.221 -8.129 8.601 1.00 89.56 114 ARG A CA 1
ATOM 909 C C . ARG A 1 114 ? -18.996 -8.692 10.006 1.00 89.56 114 ARG A C 1
ATOM 911 O O . ARG A 1 114 ? -19.628 -9.677 10.375 1.00 89.56 114 ARG A O 1
ATOM 918 N N . HIS A 1 115 ? -18.111 -8.069 10.780 1.00 88.62 115 HIS A N 1
ATOM 919 C CA . HIS A 1 115 ? -17.755 -8.518 12.129 1.00 88.62 115 HIS A CA 1
ATOM 920 C C . HIS A 1 115 ? -18.516 -7.788 13.247 1.00 88.62 115 HIS A C 1
ATOM 922 O O . HIS A 1 115 ? -18.351 -8.129 14.419 1.00 88.62 115 HIS A O 1
ATOM 928 N N . ALA A 1 116 ? -19.374 -6.816 12.919 1.00 91.94 116 ALA A N 1
ATOM 929 C CA . ALA A 1 116 ? -20.066 -5.997 13.914 1.00 91.94 116 ALA A CA 1
ATOM 930 C C . ALA A 1 116 ? -21.018 -6.818 14.803 1.00 91.94 116 ALA A C 1
ATOM 932 O O . ALA A 1 116 ? -21.017 -6.659 16.024 1.00 91.94 116 ALA A O 1
ATOM 933 N N . GLU A 1 117 ? -21.797 -7.735 14.220 1.00 92.94 117 GLU A N 1
ATOM 934 C CA . GLU A 1 117 ? -22.727 -8.575 14.988 1.00 92.94 117 GLU A CA 1
ATOM 935 C C . GLU A 1 117 ? -22.007 -9.549 15.928 1.00 92.94 117 GLU A C 1
ATOM 937 O O . GLU A 1 117 ? -22.457 -9.792 17.049 1.00 92.94 117 GLU A O 1
ATOM 942 N N . GLU A 1 118 ? -20.893 -10.121 15.471 1.00 92.12 118 GLU A N 1
ATOM 943 C CA . GLU A 1 118 ? -20.087 -11.064 16.247 1.00 92.12 118 GLU A CA 1
ATOM 944 C C . GLU A 1 118 ? -19.421 -10.362 17.437 1.00 92.12 118 GLU A C 1
ATOM 946 O O . GLU A 1 118 ? -19.510 -10.843 18.570 1.00 92.12 118 GLU A O 1
ATOM 951 N N . ALA A 1 119 ? -18.844 -9.181 17.197 1.00 91.31 119 ALA A N 1
ATOM 952 C CA . ALA A 1 119 ? -18.232 -8.355 18.230 1.00 91.31 119 ALA A CA 1
ATOM 953 C C . ALA A 1 119 ? -19.251 -7.885 19.284 1.00 91.31 119 ALA A C 1
ATOM 955 O O . ALA A 1 119 ? -18.943 -7.881 20.477 1.00 91.31 119 ALA A O 1
ATOM 956 N N . ALA A 1 120 ? -20.478 -7.550 18.867 1.00 90.50 120 ALA A N 1
ATOM 957 C CA . ALA A 1 120 ? -21.546 -7.150 19.782 1.00 90.50 120 ALA A CA 1
ATOM 958 C C . ALA A 1 120 ? -22.002 -8.303 20.697 1.00 90.50 120 ALA A C 1
ATOM 960 O O . ALA A 1 120 ? -22.253 -8.091 21.891 1.00 90.50 120 ALA A O 1
ATOM 961 N N . LYS A 1 121 ? -22.092 -9.525 20.147 1.00 93.88 121 LYS A N 1
ATOM 962 C CA . LYS A 1 121 ? -22.472 -10.739 20.890 1.00 93.88 121 LYS A CA 1
ATOM 963 C C . LYS A 1 121 ? -21.386 -11.151 21.886 1.00 93.88 121 LYS A C 1
ATOM 965 O O . LYS A 1 121 ? -21.703 -11.392 23.048 1.00 93.88 121 LYS A O 1
ATOM 970 N N . ASN A 1 122 ? -20.123 -11.182 21.456 1.00 93.31 122 ASN A N 1
ATOM 971 C CA . ASN A 1 122 ? -18.993 -11.662 22.256 1.00 93.31 122 ASN A CA 1
ATOM 972 C C . ASN A 1 122 ? -17.868 -10.612 22.343 1.00 93.31 122 ASN A C 1
ATOM 974 O O . ASN A 1 122 ? -16.839 -10.751 21.678 1.00 93.31 122 ASN A O 1
ATOM 978 N N . PRO A 1 123 ? -18.020 -9.563 23.170 1.00 93.75 123 PRO A N 1
ATOM 979 C CA . PRO A 1 123 ? -16.984 -8.551 23.311 1.00 93.75 123 PRO A CA 1
ATOM 980 C C . PRO A 1 123 ? -15.784 -9.092 24.097 1.00 93.75 123 PRO A C 1
ATOM 982 O O . PRO A 1 123 ? -15.939 -9.593 25.210 1.00 93.75 123 PRO A O 1
ATOM 985 N N . ILE A 1 124 ? -14.577 -8.954 23.541 1.00 90.56 124 ILE A N 1
ATOM 986 C CA . ILE A 1 124 ? -13.344 -9.493 24.148 1.00 90.56 124 ILE A CA 1
ATOM 987 C C . ILE A 1 124 ? -12.538 -8.408 24.876 1.00 90.56 124 ILE A C 1
ATOM 989 O O . ILE A 1 124 ? -12.032 -8.651 25.968 1.00 90.56 124 ILE A O 1
ATOM 993 N N . TYR A 1 125 ? -12.422 -7.212 24.291 1.00 88.12 125 TYR A N 1
ATOM 994 C CA . TYR A 1 125 ? -11.478 -6.190 24.760 1.00 88.12 125 TYR A CA 1
ATOM 995 C C . TYR A 1 125 ? -12.175 -4.987 25.405 1.00 88.12 125 TYR A C 1
ATOM 997 O O . TYR A 1 125 ? -12.263 -4.895 26.627 1.00 88.12 125 TYR A O 1
ATOM 1005 N N . VAL A 1 126 ? -12.677 -4.061 24.584 1.00 87.25 126 VAL A N 1
ATOM 1006 C CA . VAL A 1 126 ? -13.153 -2.742 25.034 1.00 87.25 126 VAL A CA 1
ATOM 1007 C C . VAL A 1 126 ? -14.528 -2.853 25.690 1.00 87.25 126 VAL A C 1
ATOM 1009 O O . VAL A 1 126 ? -14.680 -2.582 26.881 1.00 87.25 126 VAL A O 1
ATOM 1012 N N . ASP A 1 127 ? -15.514 -3.344 24.945 1.00 89.56 127 ASP A N 1
ATOM 1013 C CA . ASP A 1 127 ? -16.901 -3.455 25.405 1.00 89.56 127 ASP A CA 1
ATOM 1014 C C . ASP A 1 127 ? -17.058 -4.330 26.654 1.00 89.56 127 ASP A C 1
ATOM 1016 O O . ASP A 1 127 ? -17.928 -4.076 27.484 1.00 89.56 127 ASP A O 1
ATOM 1020 N N . LEU A 1 128 ? -16.201 -5.339 26.833 1.00 91.94 128 LEU A N 1
ATOM 1021 C CA . LEU A 1 128 ? -16.227 -6.197 28.018 1.00 91.94 128 LEU A CA 1
ATOM 1022 C C . LEU A 1 128 ? -15.933 -5.407 29.301 1.00 91.94 128 LEU A C 1
ATOM 1024 O O . LEU A 1 128 ? -16.552 -5.656 30.337 1.00 91.94 128 LEU A O 1
ATOM 1028 N N . ALA A 1 129 ? -14.984 -4.471 29.234 1.00 90.94 129 ALA A N 1
ATOM 1029 C CA . ALA A 1 129 ? -14.612 -3.627 30.359 1.00 90.94 129 ALA A CA 1
ATOM 1030 C C . ALA A 1 129 ? -15.683 -2.563 30.617 1.00 90.94 129 ALA A C 1
ATOM 1032 O O . ALA A 1 129 ? -16.168 -2.453 31.742 1.00 90.94 129 ALA A O 1
ATOM 1033 N N . TYR A 1 130 ? -16.115 -1.845 29.576 1.00 89.88 130 TYR A N 1
ATOM 1034 C CA . TYR A 1 130 ? -17.115 -0.784 29.715 1.00 89.88 130 TYR A CA 1
ATOM 1035 C C . TYR A 1 130 ? -18.470 -1.308 30.195 1.00 89.88 130 TYR A C 1
ATOM 1037 O O . TYR A 1 130 ? -19.074 -0.688 31.064 1.00 89.88 130 TYR A O 1
ATOM 1045 N N . LYS A 1 131 ? -18.906 -2.502 29.767 1.00 87.56 131 LYS A N 1
ATOM 1046 C CA . LYS A 1 131 ? -20.120 -3.137 30.318 1.00 87.56 131 LYS A CA 1
ATOM 1047 C C . LYS A 1 131 ? -20.061 -3.337 31.839 1.00 87.56 131 LYS A C 1
ATOM 1049 O O . LYS A 1 131 ? -21.107 -3.381 32.477 1.00 87.56 131 LYS A O 1
ATOM 1054 N N . LYS A 1 132 ? -18.864 -3.479 32.422 1.00 89.31 132 LYS A N 1
ATOM 1055 C CA . LYS A 1 132 ? -18.671 -3.645 33.872 1.00 89.31 132 LYS A CA 1
ATOM 1056 C C . LYS A 1 132 ? -18.490 -2.319 34.605 1.00 89.31 132 LYS A C 1
ATOM 1058 O O . LYS A 1 132 ? -18.936 -2.201 35.740 1.00 89.31 132 LYS A O 1
ATOM 1063 N N . THR A 1 133 ? -17.791 -1.361 34.000 1.00 93.25 133 THR A N 1
ATOM 1064 C CA . THR A 1 133 ? -17.346 -0.135 34.682 1.00 93.25 133 THR A CA 1
ATOM 1065 C C . THR A 1 133 ? -18.235 1.074 34.424 1.00 93.25 133 THR A C 1
ATOM 1067 O O . THR A 1 133 ? -18.148 2.049 35.170 1.00 93.25 133 THR A O 1
ATOM 1070 N N . GLN A 1 134 ? -19.076 1.045 33.387 1.00 92.31 134 GLN A N 1
ATOM 1071 C CA . GLN A 1 134 ? -19.875 2.201 33.006 1.00 92.31 134 GLN A CA 1
ATOM 1072 C C . GLN A 1 134 ? -20.947 2.499 34.069 1.00 92.31 134 GLN A C 1
ATOM 1074 O O . GLN A 1 134 ? -21.715 1.605 34.440 1.00 92.31 134 GLN A O 1
ATOM 1079 N N . PRO A 1 135 ? -21.021 3.744 34.576 1.00 92.56 135 PRO A N 1
ATOM 1080 C CA . PRO A 1 135 ? -22.063 4.128 35.515 1.00 92.56 135 PRO A CA 1
ATOM 1081 C C . PRO A 1 135 ? -23.429 4.073 34.830 1.00 92.56 135 PRO A C 1
ATOM 1083 O O . PRO A 1 135 ? -23.559 4.391 33.646 1.00 92.56 135 PRO A O 1
ATOM 1086 N N . LYS A 1 136 ? -24.464 3.694 35.585 1.00 88.06 136 LYS A N 1
ATOM 1087 C CA . LYS A 1 136 ? -25.841 3.752 35.090 1.00 88.06 136 LYS A CA 1
ATOM 1088 C C . LYS A 1 136 ? -26.239 5.224 34.949 1.00 88.06 136 LYS A C 1
ATOM 1090 O O . LYS A 1 136 ? -26.226 5.924 35.964 1.00 88.06 136 LYS A O 1
ATOM 1095 N N . PRO A 1 137 ? -26.568 5.704 33.739 1.00 87.31 137 PRO A N 1
ATOM 1096 C CA . PRO A 1 137 ? -27.022 7.073 33.582 1.00 87.31 137 PRO A CA 1
ATOM 1097 C C . PRO A 1 137 ? -28.370 7.231 34.293 1.00 87.31 137 PRO A C 1
ATOM 1099 O O . PRO A 1 137 ? -29.308 6.476 34.039 1.00 87.31 137 PRO A O 1
ATOM 1102 N N . ILE A 1 138 ? -28.448 8.194 35.209 1.00 86.81 138 ILE A N 1
ATOM 1103 C CA . ILE A 1 138 ? -29.695 8.603 35.854 1.00 86.81 138 ILE A CA 1
ATOM 1104 C C . ILE A 1 138 ? -30.194 9.796 35.051 1.00 86.81 138 ILE A C 1
ATOM 1106 O O . ILE A 1 138 ? -29.753 10.926 35.259 1.00 86.81 138 ILE A O 1
ATOM 1110 N N . PHE A 1 139 ? -31.054 9.527 34.077 1.00 85.12 139 PHE A N 1
ATOM 1111 C CA . PHE A 1 139 ? -31.787 10.587 33.402 1.00 85.12 139 PHE A CA 1
ATOM 1112 C C . PHE A 1 139 ? -32.920 11.044 34.318 1.00 85.12 139 PHE A C 1
ATOM 1114 O O . PHE A 1 139 ? -33.524 10.225 35.011 1.00 85.12 139 PHE A O 1
ATOM 1121 N N . GLN A 1 140 ? -33.199 12.346 34.340 1.00 84.00 140 GLN A N 1
ATOM 1122 C CA . GLN A 1 140 ? -34.436 12.822 34.946 1.00 84.00 140 GLN A CA 1
ATOM 1123 C C . GLN A 1 140 ? -35.595 12.194 34.172 1.00 84.00 140 GLN A C 1
ATOM 1125 O O . GLN A 1 140 ? -35.678 12.330 32.950 1.00 84.00 140 GLN A O 1
ATOM 1130 N N . GLU A 1 141 ? -36.472 11.475 34.875 1.00 72.75 141 GLU A N 1
ATOM 1131 C CA . GLU A 1 141 ? -37.793 11.181 34.335 1.00 72.75 141 GLU A CA 1
ATOM 1132 C C . GLU A 1 141 ? -38.420 12.533 34.034 1.00 72.75 141 GLU A C 1
ATOM 1134 O O . GLU A 1 141 ? -38.475 13.370 34.936 1.00 72.75 141 GLU A O 1
ATOM 1139 N N . LYS A 1 142 ? -38.743 12.745 32.750 1.00 64.31 142 LYS A N 1
ATOM 1140 C CA . LYS A 1 142 ? -39.314 13.962 32.163 1.00 64.31 142 LYS A CA 1
ATOM 1141 C C . LYS A 1 142 ? -39.882 14.857 33.254 1.00 64.31 142 LYS A C 1
ATOM 1143 O O . LYS A 1 142 ? -40.919 14.535 33.837 1.00 64.31 142 LYS A O 1
ATOM 1148 N N . THR A 1 143 ? -39.152 15.924 33.574 1.00 52.62 143 THR A N 1
ATOM 1149 C CA . THR A 1 143 ? -39.642 16.960 34.478 1.00 52.62 143 THR A CA 1
ATOM 1150 C C . THR A 1 143 ? -41.077 17.276 34.098 1.00 52.62 143 THR A C 1
ATOM 1152 O O . THR A 1 143 ? -41.380 17.375 32.914 1.00 52.62 143 THR A O 1
ATOM 1155 N N . THR A 1 144 ? -41.944 17.381 35.101 1.00 53.03 144 THR A N 1
ATOM 1156 C CA . THR A 1 144 ? -43.392 17.625 35.048 1.00 53.03 144 THR A CA 1
ATOM 1157 C C . THR A 1 144 ? -43.760 18.990 34.438 1.00 53.03 144 THR A C 1
ATOM 1159 O O . THR A 1 144 ? -44.540 19.754 34.997 1.00 53.03 144 THR A O 1
ATOM 1162 N N . ALA A 1 145 ? -43.178 19.319 33.296 1.00 57.09 145 ALA A N 1
ATOM 1163 C CA . ALA A 1 145 ? -43.591 20.345 32.368 1.00 57.09 145 ALA A CA 1
ATOM 1164 C C . ALA A 1 145 ? -43.614 19.646 31.002 1.00 57.09 145 ALA A C 1
ATOM 1166 O O . ALA A 1 145 ? -42.624 18.996 30.659 1.00 57.09 145 ALA A O 1
ATOM 1167 N N . PRO A 1 146 ? -44.726 19.692 30.250 1.00 53.53 146 PRO A N 1
ATOM 1168 C CA . PRO A 1 146 ? -44.691 19.266 28.865 1.00 53.53 146 PRO A CA 1
ATOM 1169 C C . PRO A 1 146 ? -43.661 20.158 28.174 1.00 53.53 146 PRO A C 1
ATOM 1171 O O . PRO A 1 146 ? -43.894 21.345 27.974 1.00 53.53 146 PRO A O 1
ATOM 1174 N N . GLU A 1 147 ? -42.485 19.606 27.898 1.00 57.47 147 GLU A N 1
ATOM 1175 C CA . GLU A 1 147 ? -41.642 20.115 26.832 1.00 57.47 147 GLU A CA 1
ATOM 1176 C C . GLU A 1 147 ? -42.522 19.936 25.597 1.00 57.47 147 GLU A C 1
ATOM 1178 O O . GLU A 1 147 ? -42.788 18.804 25.180 1.00 57.47 147 GLU A O 1
ATOM 1183 N N . GLU A 1 148 ? -43.154 21.029 25.160 1.00 58.16 148 GLU A N 1
ATOM 1184 C CA . GLU A 1 148 ? -43.888 21.050 23.907 1.00 58.16 148 GLU A CA 1
ATOM 1185 C C . GLU A 1 148 ? -42.939 20.453 22.873 1.00 58.16 148 GLU A C 1
ATOM 1187 O O . GLU A 1 148 ? -41.788 20.878 22.765 1.00 58.16 148 GLU A O 1
ATOM 1192 N N . GLU A 1 149 ? -43.382 19.392 22.197 1.00 58.31 149 GLU A N 1
ATOM 1193 C CA . GLU A 1 149 ? -42.710 18.869 21.016 1.00 58.31 149 GLU A CA 1
ATOM 1194 C C . GLU A 1 149 ? -42.811 19.969 19.949 1.00 58.31 149 GLU A C 1
ATOM 1196 O O . GLU A 1 149 ? -43.665 19.932 19.065 1.00 58.31 149 GLU A O 1
ATOM 1201 N N . GLU A 1 150 ? -41.985 21.006 20.106 1.00 57.38 150 GLU A N 1
ATOM 1202 C CA . GLU A 1 150 ? -41.696 22.016 19.106 1.00 57.38 150 GLU A CA 1
ATOM 1203 C C . GLU A 1 150 ? -41.344 21.234 17.841 1.00 57.38 150 GLU A C 1
ATOM 1205 O O . GLU A 1 150 ? -40.436 20.390 17.870 1.00 57.38 150 GLU A O 1
ATOM 1210 N N . PRO A 1 151 ? -42.099 21.402 16.745 1.00 57.00 151 PRO A N 1
ATOM 1211 C CA . PRO A 1 151 ? -41.845 20.630 15.552 1.00 57.00 151 PRO A CA 1
ATOM 1212 C C . PRO A 1 151 ? -40.407 20.909 15.107 1.00 57.00 151 PRO A C 1
ATOM 1214 O O . PRO A 1 151 ? -40.024 22.060 14.891 1.00 57.00 151 PRO A O 1
ATOM 1217 N N . ASP A 1 152 ? -39.633 19.836 14.903 1.00 58.41 152 ASP A N 1
ATOM 1218 C CA . ASP A 1 152 ? -38.238 19.802 14.415 1.00 58.41 152 ASP A CA 1
ATOM 1219 C C . ASP A 1 152 ? -37.965 20.670 13.166 1.00 58.41 152 ASP A C 1
ATOM 1221 O O . ASP A 1 152 ? -36.836 20.775 12.687 1.00 58.41 152 ASP A O 1
ATOM 1225 N N . THR A 1 153 ? -38.996 21.277 12.586 1.00 61.31 153 THR A N 1
ATOM 1226 C CA . THR A 1 153 ? -38.932 22.259 11.513 1.00 61.31 153 THR A CA 1
ATOM 1227 C C . THR A 1 153 ? -38.083 23.486 11.842 1.00 61.31 153 THR A C 1
ATOM 1229 O O . THR A 1 153 ? -37.440 23.988 10.925 1.00 61.31 153 THR A O 1
ATOM 1232 N N . GLU A 1 154 ? -38.003 23.950 13.096 1.00 59.16 154 GLU A N 1
ATOM 1233 C CA . GLU A 1 154 ? -37.203 25.146 13.433 1.00 59.16 154 GLU A CA 1
ATOM 1234 C C . GLU A 1 154 ? -35.690 24.877 13.490 1.00 59.16 154 GLU A C 1
ATOM 1236 O O . GLU A 1 154 ? -34.878 25.751 13.185 1.00 59.16 154 GLU A O 1
ATOM 1241 N N . LEU A 1 155 ? -35.297 23.640 13.810 1.00 64.62 155 LEU A N 1
ATOM 1242 C CA . LEU A 1 155 ? -33.896 23.207 13.866 1.00 64.62 155 LEU A CA 1
ATOM 1243 C C . LEU A 1 155 ? -33.365 22.718 12.513 1.00 64.62 155 LEU A C 1
ATOM 1245 O O . LEU A 1 155 ? -32.176 22.408 12.371 1.00 64.62 155 LEU A O 1
ATOM 1249 N N . GLN A 1 156 ? -34.225 22.635 11.496 1.00 71.81 156 GLN A N 1
ATOM 1250 C CA . GLN A 1 156 ? -33.802 22.243 10.163 1.00 71.81 156 GLN A CA 1
ATOM 1251 C C . GLN A 1 156 ? -33.128 23.409 9.436 1.00 71.81 156 GLN A C 1
ATOM 1253 O O . GLN A 1 156 ? -33.625 24.534 9.438 1.00 71.81 156 GLN A O 1
ATOM 1258 N N . PRO A 1 157 ? -31.996 23.156 8.756 1.00 75.81 157 PRO A N 1
ATOM 1259 C CA . PRO A 1 157 ? -31.341 24.196 7.987 1.00 75.81 157 PRO A CA 1
ATOM 1260 C C . PRO A 1 157 ? -32.283 24.686 6.883 1.00 75.81 157 PRO A C 1
ATOM 1262 O O . PRO A 1 157 ? -32.926 23.885 6.202 1.00 75.81 157 PRO A O 1
ATOM 1265 N N . VAL A 1 158 ? -32.306 26.004 6.677 1.00 73.81 158 VAL A N 1
ATOM 1266 C CA . VAL A 1 158 ? -33.239 26.747 5.806 1.00 73.81 158 VAL A CA 1
ATOM 1267 C C . VAL A 1 158 ? -33.435 26.119 4.415 1.00 73.81 158 VAL A C 1
ATOM 1269 O O . VAL A 1 158 ? -34.511 26.210 3.836 1.00 73.81 158 VAL A O 1
ATOM 1272 N N . PHE A 1 159 ? -32.432 25.420 3.871 1.00 76.12 159 PHE A N 1
ATOM 1273 C CA . PHE A 1 159 ? -32.521 24.767 2.559 1.00 76.12 159 PHE A CA 1
ATOM 1274 C C . PHE A 1 159 ? -33.441 23.531 2.501 1.00 76.12 159 PHE A C 1
ATOM 1276 O O . PHE A 1 159 ? -33.755 23.077 1.402 1.00 76.12 159 PHE A O 1
ATOM 1283 N N . LYS A 1 160 ? -33.840 22.959 3.645 1.00 77.94 160 LYS A N 1
ATOM 1284 C CA . LYS A 1 160 ? -34.794 21.837 3.722 1.00 77.94 160 LYS A CA 1
ATOM 1285 C C . LYS A 1 160 ? -36.243 22.290 3.867 1.00 77.94 160 LYS A C 1
ATOM 1287 O O . LYS A 1 160 ? -37.142 21.476 3.673 1.00 77.94 160 LYS A O 1
ATOM 1292 N N . MET A 1 161 ? -36.472 23.560 4.194 1.00 79.00 161 MET A N 1
ATOM 1293 C CA . MET A 1 161 ? -37.823 24.089 4.326 1.00 79.00 161 MET 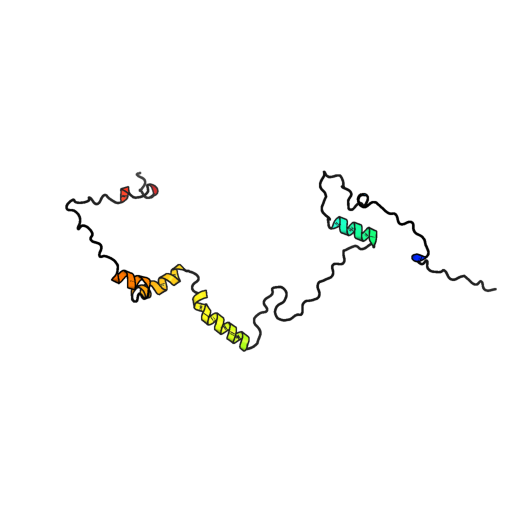A CA 1
ATOM 1294 C C . MET A 1 161 ? -38.488 24.157 2.938 1.00 79.00 161 MET A C 1
ATOM 1296 O O . MET A 1 161 ? -37.856 24.614 1.977 1.00 79.00 161 MET A O 1
ATOM 1300 N N . PRO A 1 162 ? -39.741 23.691 2.790 1.00 79.69 162 PRO A N 1
ATOM 1301 C CA . PRO A 1 162 ? -40.471 23.816 1.536 1.00 79.69 162 PRO A CA 1
ATOM 1302 C C . PRO A 1 162 ? -40.654 25.299 1.198 1.00 79.69 162 PRO A C 1
ATOM 1304 O O . PRO A 1 162 ? -40.975 26.112 2.064 1.00 79.69 162 PRO A O 1
ATOM 1307 N N . ARG A 1 163 ? -40.441 25.669 -0.068 1.00 77.88 163 ARG A N 1
ATOM 1308 C CA . ARG A 1 163 ? -40.683 27.044 -0.520 1.00 77.88 163 ARG A CA 1
ATOM 1309 C C . ARG A 1 163 ? -42.187 27.305 -0.470 1.00 77.88 163 ARG A C 1
ATOM 1311 O O . ARG A 1 163 ? -42.947 26.576 -1.103 1.00 77.88 163 ARG A O 1
ATOM 1318 N N . LEU A 1 164 ? -42.597 28.312 0.296 1.00 75.06 164 LEU A N 1
ATOM 1319 C CA . LEU A 1 164 ? -43.971 28.808 0.285 1.00 75.06 164 LEU A CA 1
ATOM 1320 C C . LEU A 1 164 ? -44.244 29.402 -1.106 1.00 75.06 164 LEU A C 1
ATOM 1322 O O . LEU A 1 164 ? -43.470 30.242 -1.568 1.00 75.06 164 LEU A O 1
ATOM 1326 N N . ASN A 1 165 ? -45.279 28.894 -1.780 1.00 58.75 165 ASN A N 1
ATOM 1327 C CA . ASN A 1 165 ? -45.773 29.426 -3.055 1.00 58.75 165 ASN A CA 1
ATOM 1328 C C . ASN A 1 165 ? -46.505 30.752 -2.850 1.00 58.75 165 ASN A C 1
ATOM 1330 O O . ASN A 1 165 ? -47.236 30.855 -1.838 1.00 58.75 165 ASN A O 1
#

Sequence (165 aa):
MTCISKPIRRNRASEFVREEMILSPLTLEMFQPRGEEGEEKEVTGFRLKKYLRMRDNQQRPQFRKPADVPIGRSANGRVVASGGSLHSYVAQQIGTMKNKTFMEDTDVRTSILRHAEEAAKNPIYVDLAYKKTQPKPIFQEKTTAPEEEEPDTELQPVFKMPRLN

InterPro domains:
  IPR051858 WD repeat-containing GAD-1 [PTHR16017] (2-150)